Protein AF-A0A354Q7Y5-F1 (afdb_monomer)

Secondary structure (DSSP, 8-state):
-HHHHHHHHTT----------TT----HHHHHHHHHHHHHH--S-EEEEHHHHHHHTT-GGGTTTEEEE-------HHHHHHHHHHHHT-

Radius of gyration: 17.37 Å; Cα contacts (8 Å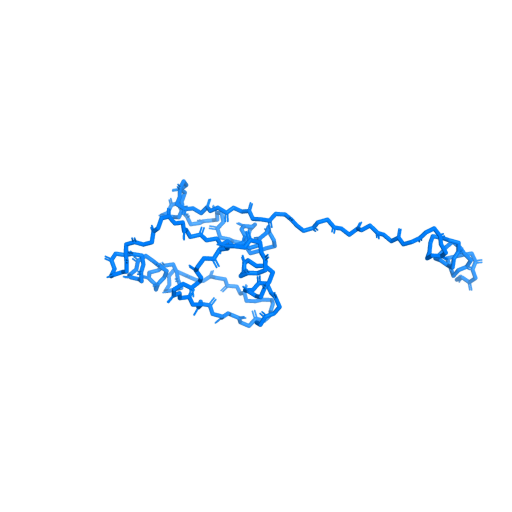, |Δi|>4): 50; chains: 1; bounding box: 42×23×43 Å

Sequence (90 aa):
AGFGLLLEQQGGNVIRKLEFQDHHDYVFKDVQKILHEQEKLQPDYIVTTEKDAVKLRKFPELREKLWILEIGVHPEDSWNNYFTEFLNNL

Solvent-accessible surface area (backbone atoms only — not comparable to full-atom values): 5955 Å² total; per-residue (Å²): 115,70,71,64,51,54,43,44,74,74,72,43,82,83,88,74,84,89,86,74,64,86,89,64,78,87,49,71,71,55,53,52,52,53,51,52,50,41,72,72,66,63,62,98,70,46,78,46,46,47,79,55,47,70,65,49,67,82,42,72,88,51,60,94,55,64,42,70,47,78,82,87,83,82,78,57,73,69,52,57,54,51,51,52,55,53,64,76,73,109

Foldseek 3Di:
DVVVVVCVVVVHDCPDDDDDDPVDQDDVVVVVVVVVVCVVVVDPADEDEPVVCVRCVVPCSCPPRYDYDYDDDDDDPVVVVVVVVVVVVD

pLDDT: mean 92.32, std 5.26, range [62.28, 97.81]

Mean predicted aligned error: 5.2 Å

Structure (mmCIF, N/CA/C/O backbone):
data_AF-A0A354Q7Y5-F1
#
_entry.id   AF-A0A354Q7Y5-F1
#
loop_
_atom_site.group_PDB
_atom_site.id
_atom_site.type_symbol
_atom_site.label_atom_id
_atom_site.label_alt_id
_atom_site.label_comp_id
_atom_site.label_asym_id
_atom_site.label_entity_id
_atom_site.label_seq_id
_atom_site.pdbx_PDB_ins_code
_atom_site.Cartn_x
_atom_site.Cartn_y
_atom_site.Cartn_z
_atom_site.occupancy
_atom_site.B_iso_or_equiv
_atom_site.auth_seq_id
_atom_site.auth_comp_id
_atom_site.auth_asym_id
_atom_site.auth_atom_id
_atom_site.pdbx_PDB_model_num
ATOM 1 N N . ALA A 1 1 ? -4.979 7.160 -5.688 1.00 62.28 1 ALA A N 1
ATOM 2 C CA . ALA A 1 1 ? -5.693 6.975 -6.979 1.00 62.28 1 ALA A CA 1
ATOM 3 C C . ALA A 1 1 ? -5.243 5.742 -7.792 1.00 62.28 1 ALA A C 1
ATOM 5 O O . ALA A 1 1 ? -5.996 4.777 -7.810 1.00 62.28 1 ALA A O 1
ATOM 6 N N . GLY A 1 2 ? -4.060 5.715 -8.433 1.00 83.44 2 GLY A N 1
ATOM 7 C CA . GLY A 1 2 ? -3.701 4.667 -9.419 1.00 83.44 2 GLY A CA 1
ATOM 8 C C . GLY A 1 2 ? -3.676 3.219 -8.900 1.00 83.44 2 GLY A C 1
ATOM 9 O O . GLY A 1 2 ? -4.264 2.338 -9.513 1.00 83.44 2 GLY A O 1
ATOM 10 N N . PHE A 1 3 ? -3.078 2.980 -7.730 1.00 88.38 3 PHE A N 1
ATOM 11 C CA . PHE A 1 3 ? -2.987 1.640 -7.132 1.00 88.38 3 PHE A CA 1
ATOM 12 C C . PHE A 1 3 ? -4.354 0.971 -6.908 1.00 88.38 3 PHE A C 1
ATOM 14 O O . PHE A 1 3 ? -4.546 -0.191 -7.247 1.00 88.38 3 PHE A O 1
ATOM 21 N N . GLY A 1 4 ? -5.330 1.721 -6.387 1.00 89.88 4 GLY A N 1
ATOM 22 C CA . GLY A 1 4 ? -6.671 1.190 -6.140 1.00 89.88 4 GLY A CA 1
ATOM 23 C C . GLY A 1 4 ? -7.414 0.810 -7.423 1.00 89.88 4 GLY A C 1
ATOM 24 O O . GLY A 1 4 ? -8.164 -0.157 -7.412 1.00 89.88 4 GLY A O 1
ATOM 25 N N . LEU A 1 5 ? -7.180 1.532 -8.525 1.00 90.56 5 LEU A N 1
ATOM 26 C CA . LEU A 1 5 ? -7.772 1.202 -9.825 1.00 90.56 5 LEU A CA 1
ATOM 27 C C . LEU A 1 5 ? -7.203 -0.104 -10.387 1.00 90.56 5 LEU A C 1
ATOM 29 O O . LEU A 1 5 ? -7.956 -0.900 -10.934 1.00 90.56 5 LEU A O 1
ATOM 33 N N . LEU A 1 6 ? -5.899 -0.349 -10.216 1.00 90.38 6 LEU A N 1
ATOM 34 C CA . LEU A 1 6 ? -5.280 -1.609 -10.637 1.00 90.38 6 LEU A CA 1
ATOM 35 C C . LEU A 1 6 ? -5.907 -2.807 -9.913 1.00 90.38 6 LEU A C 1
ATOM 37 O O . LEU A 1 6 ? -6.214 -3.807 -10.551 1.00 90.38 6 LEU A O 1
ATOM 41 N N . LEU A 1 7 ? -6.158 -2.693 -8.604 1.00 92.12 7 LEU A N 1
ATOM 42 C CA . LEU A 1 7 ? -6.830 -3.749 -7.837 1.00 92.12 7 LEU A CA 1
ATOM 43 C C . LEU A 1 7 ? -8.247 -4.024 -8.357 1.00 92.12 7 LEU A C 1
ATOM 45 O O . LEU A 1 7 ? -8.615 -5.182 -8.539 1.00 92.12 7 LEU A O 1
ATOM 49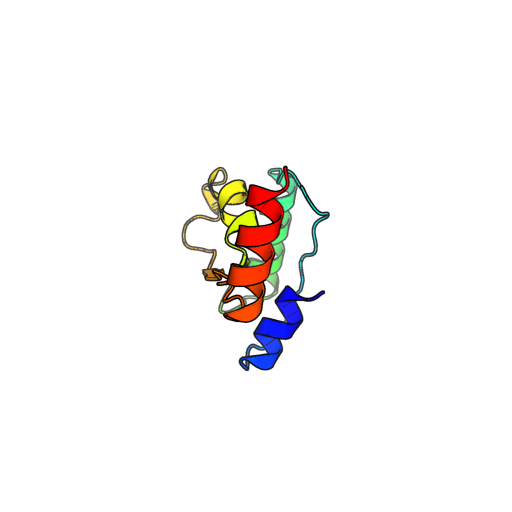 N N . GLU A 1 8 ? -9.018 -2.972 -8.640 1.00 93.56 8 GLU A N 1
ATOM 50 C CA . GLU A 1 8 ? -10.367 -3.093 -9.209 1.00 93.56 8 GLU A CA 1
ATOM 51 C C . GLU A 1 8 ? -10.339 -3.744 -10.604 1.00 93.56 8 GLU A C 1
ATOM 53 O O . GLU A 1 8 ? -11.139 -4.633 -10.893 1.00 93.56 8 GLU A O 1
ATOM 58 N N . GLN A 1 9 ? -9.374 -3.376 -11.453 1.00 92.69 9 GLN A N 1
ATOM 59 C CA . GLN A 1 9 ? -9.199 -3.956 -12.792 1.00 92.69 9 GLN A CA 1
ATOM 60 C C . GLN A 1 9 ? -8.835 -5.446 -12.771 1.00 92.69 9 GLN A C 1
ATOM 62 O O . GLN A 1 9 ? -9.183 -6.165 -13.705 1.00 92.69 9 GLN A O 1
ATOM 67 N N . GLN A 1 10 ? -8.169 -5.919 -11.716 1.00 90.06 10 GLN A N 1
ATOM 68 C CA . GLN A 1 10 ? -7.865 -7.340 -11.512 1.00 90.06 10 GLN A CA 1
ATOM 69 C C . GLN A 1 10 ? -9.017 -8.109 -10.832 1.00 90.06 10 GLN A C 1
ATOM 71 O O . GLN A 1 10 ? -8.847 -9.264 -10.449 1.00 90.06 10 GLN A O 1
ATOM 76 N N . GLY A 1 11 ? -10.195 -7.488 -10.676 1.00 93.12 11 GLY A N 1
ATOM 77 C CA . GLY A 1 11 ? -11.389 -8.108 -10.092 1.00 93.12 11 GLY A CA 1
ATOM 78 C C . GLY A 1 11 ? -11.509 -7.965 -8.571 1.00 93.12 11 GLY A C 1
ATOM 79 O O . GLY A 1 11 ? -12.404 -8.560 -7.972 1.00 93.12 11 GLY A O 1
ATOM 80 N N . GLY A 1 12 ? -10.636 -7.182 -7.932 1.00 92.62 12 GLY A N 1
ATOM 81 C CA . GLY A 1 12 ? -10.726 -6.882 -6.507 1.00 92.62 12 GLY A CA 1
ATOM 82 C C . GLY A 1 12 ? -11.876 -5.923 -6.185 1.00 92.62 12 GLY A C 1
ATOM 83 O O . GLY A 1 12 ? -12.100 -4.937 -6.882 1.00 92.62 12 GLY A O 1
ATOM 84 N N . ASN A 1 13 ? -12.584 -6.168 -5.082 1.00 95.69 13 ASN A N 1
ATOM 85 C CA . ASN A 1 13 ? -13.596 -5.247 -4.565 1.00 95.69 13 ASN A CA 1
ATOM 86 C C . ASN A 1 13 ? -12.985 -4.320 -3.501 1.00 95.69 13 ASN A C 1
ATOM 88 O O . ASN A 1 13 ? -12.828 -4.708 -2.342 1.00 95.69 13 ASN A O 1
ATOM 92 N N . VAL A 1 14 ? -12.629 -3.089 -3.875 1.00 94.69 14 VAL A N 1
ATOM 93 C CA . VAL A 1 14 ? -12.008 -2.138 -2.940 1.00 94.69 14 VAL A CA 1
ATOM 94 C C . VAL A 1 14 ? -13.070 -1.452 -2.078 1.00 94.69 14 VAL A C 1
ATOM 96 O O . VAL A 1 14 ? -13.609 -0.405 -2.431 1.00 94.69 14 VAL A O 1
ATOM 99 N N . ILE A 1 15 ? -13.329 -2.012 -0.894 1.00 96.12 15 ILE A N 1
ATOM 100 C CA . ILE A 1 15 ? -14.346 -1.493 0.040 1.00 96.12 15 ILE A CA 1
ATOM 101 C C . ILE A 1 15 ? -13.901 -0.239 0.815 1.00 96.12 15 ILE A C 1
ATOM 103 O O . ILE A 1 15 ? -14.734 0.507 1.333 1.00 96.12 15 ILE A O 1
ATOM 107 N N . ARG A 1 16 ? -12.586 0.010 0.917 1.00 95.81 16 ARG A N 1
ATOM 108 C CA . ARG A 1 16 ? -12.014 1.160 1.633 1.00 95.81 16 ARG A CA 1
ATOM 109 C C . ARG A 1 16 ? -10.629 1.522 1.107 1.00 95.81 16 ARG A C 1
ATOM 111 O O . ARG A 1 16 ? -9.796 0.650 0.892 1.00 95.81 16 ARG A O 1
ATOM 118 N N . LYS A 1 17 ? -10.368 2.826 0.964 1.00 94.88 17 LYS A N 1
ATOM 119 C CA . LYS A 1 17 ? -9.054 3.386 0.607 1.00 94.88 17 LYS A CA 1
ATOM 120 C C . LYS A 1 17 ? -8.540 4.251 1.760 1.00 94.88 17 LYS A C 1
ATOM 122 O O . LYS A 1 17 ? -9.229 5.173 2.198 1.00 94.88 17 LYS A O 1
ATOM 127 N N . LEU A 1 18 ? -7.342 3.942 2.254 1.00 94.44 18 LEU A N 1
ATOM 128 C CA . LEU A 1 18 ? -6.590 4.779 3.190 1.00 94.44 18 LEU A CA 1
ATOM 129 C C . LEU A 1 18 ? -5.449 5.433 2.413 1.00 94.44 18 LEU A C 1
ATOM 131 O O . LEU A 1 18 ? -4.446 4.790 2.128 1.00 94.44 18 LEU A O 1
ATOM 135 N N . GLU A 1 19 ? -5.638 6.689 2.011 1.00 91.56 19 GLU A N 1
ATOM 136 C CA . GLU A 1 19 ? -4.636 7.432 1.245 1.00 91.56 19 GLU A CA 1
ATOM 137 C C . GLU A 1 19 ? -3.724 8.234 2.182 1.00 91.56 19 GLU A C 1
ATOM 139 O O . GLU A 1 19 ? -4.192 8.957 3.065 1.00 91.56 19 GLU A O 1
ATOM 144 N N . PHE A 1 20 ? -2.417 8.091 1.969 1.00 91.19 20 PHE A N 1
ATOM 145 C CA . PHE A 1 20 ? -1.356 8.814 2.663 1.00 91.19 20 PHE A CA 1
ATOM 146 C C . PHE A 1 20 ? -0.585 9.663 1.649 1.00 91.19 20 PHE A C 1
ATOM 148 O O . PHE A 1 20 ? -0.582 9.362 0.453 1.00 91.19 20 PHE A O 1
ATOM 155 N N . GLN A 1 21 ? 0.037 10.748 2.111 1.00 89.88 21 GLN A N 1
ATOM 156 C CA . GLN A 1 21 ? 0.838 11.606 1.237 1.00 89.88 21 GLN A CA 1
ATOM 157 C C . GLN A 1 21 ? 2.068 10.858 0.714 1.00 89.88 21 GLN A C 1
ATOM 159 O O . GLN A 1 21 ? 2.524 9.882 1.312 1.00 89.88 21 GLN A O 1
ATOM 164 N N . ASP A 1 22 ? 2.630 11.308 -0.408 1.00 84.50 22 ASP A N 1
ATOM 165 C CA . ASP A 1 22 ? 3.886 10.714 -0.850 1.00 84.50 22 ASP A CA 1
ATOM 166 C C . ASP A 1 22 ? 4.995 10.986 0.172 1.00 84.50 22 ASP A C 1
ATOM 168 O O . ASP A 1 22 ? 4.951 11.958 0.927 1.00 84.50 22 ASP A O 1
ATOM 172 N N . HIS A 1 23 ? 5.960 10.075 0.243 1.00 86.19 23 HIS A N 1
ATOM 173 C CA . HIS A 1 23 ? 7.000 10.068 1.271 1.00 86.19 23 HIS A CA 1
ATOM 174 C C . HIS A 1 23 ? 6.501 10.014 2.727 1.00 86.19 23 HIS A C 1
ATOM 176 O O . HIS A 1 23 ? 7.330 10.133 3.624 1.00 86.19 23 HIS A O 1
ATOM 182 N N . HIS A 1 24 ? 5.218 9.720 2.984 1.00 92.25 24 HIS A N 1
ATOM 183 C CA . HIS A 1 24 ? 4.666 9.622 4.343 1.00 92.25 24 HIS A CA 1
ATOM 184 C C . HIS A 1 24 ? 5.523 8.738 5.255 1.00 92.25 24 HIS A C 1
ATOM 186 O O . HIS A 1 24 ? 5.881 7.614 4.880 1.00 92.25 24 HIS A O 1
ATOM 192 N N . ASP A 1 25 ? 5.867 9.251 6.435 1.00 93.56 25 ASP A N 1
ATOM 193 C CA . ASP A 1 25 ? 6.500 8.466 7.489 1.00 93.56 25 ASP A CA 1
ATOM 194 C C . ASP A 1 25 ? 5.418 7.992 8.451 1.00 93.56 25 ASP A C 1
ATOM 196 O O . ASP A 1 25 ? 4.867 8.765 9.234 1.00 93.56 25 ASP A O 1
ATOM 200 N N . TYR A 1 26 ? 5.083 6.709 8.345 1.00 95.56 26 TYR A N 1
ATOM 201 C CA . TYR A 1 26 ? 4.036 6.112 9.155 1.00 95.56 26 TYR A CA 1
ATOM 202 C C . TYR A 1 26 ? 4.375 6.233 10.638 1.00 95.56 26 TYR A C 1
ATOM 204 O O . TYR A 1 26 ? 5.475 5.869 11.077 1.00 95.56 26 TYR A O 1
ATOM 212 N N . VAL A 1 27 ? 3.392 6.692 11.407 1.00 96.19 27 VAL A N 1
ATOM 213 C CA . VAL A 1 27 ? 3.428 6.753 12.869 1.00 96.19 27 VAL A CA 1
ATOM 214 C C . VAL A 1 27 ? 2.419 5.778 13.468 1.00 96.19 27 VAL A C 1
ATOM 216 O O . VAL A 1 27 ? 1.514 5.286 12.795 1.00 96.19 27 VAL A O 1
ATOM 219 N N . PHE A 1 28 ? 2.520 5.530 14.775 1.00 96.38 28 PHE A N 1
ATOM 220 C CA . PHE A 1 28 ? 1.620 4.605 15.470 1.00 96.38 28 PHE A CA 1
ATOM 221 C C . PHE A 1 28 ? 0.131 4.960 15.300 1.00 96.38 28 PHE A C 1
ATOM 223 O O . PHE A 1 28 ? -0.715 4.079 15.174 1.00 96.38 28 PHE A O 1
ATOM 230 N N . LYS A 1 29 ? -0.204 6.255 15.214 1.00 96.69 29 LYS A N 1
ATOM 231 C CA . LYS A 1 29 ? -1.578 6.716 14.960 1.00 96.69 29 LYS A CA 1
ATOM 232 C C . LYS A 1 29 ? -2.131 6.229 13.613 1.00 96.69 29 LYS A C 1
ATOM 234 O O . LYS A 1 29 ? -3.323 5.942 13.520 1.00 96.69 29 LYS A O 1
ATOM 239 N N . ASP A 1 30 ? -1.286 6.105 12.592 1.00 96.94 30 ASP A N 1
ATOM 240 C CA . ASP A 1 30 ? -1.696 5.587 11.284 1.00 96.94 30 ASP A CA 1
ATOM 241 C C . ASP A 1 30 ? -1.998 4.092 11.362 1.00 96.94 30 ASP A C 1
ATOM 243 O O . ASP A 1 30 ? -3.002 3.632 10.826 1.00 96.94 30 ASP A O 1
ATOM 247 N N . VAL A 1 31 ? -1.176 3.344 12.103 1.00 96.69 31 VAL A N 1
ATOM 248 C CA . VAL A 1 31 ? -1.385 1.912 12.353 1.00 96.69 31 VAL A CA 1
ATOM 249 C C . VAL A 1 31 ? -2.694 1.671 13.091 1.00 96.69 31 VAL A C 1
ATOM 251 O O . VAL A 1 31 ? -3.489 0.833 12.676 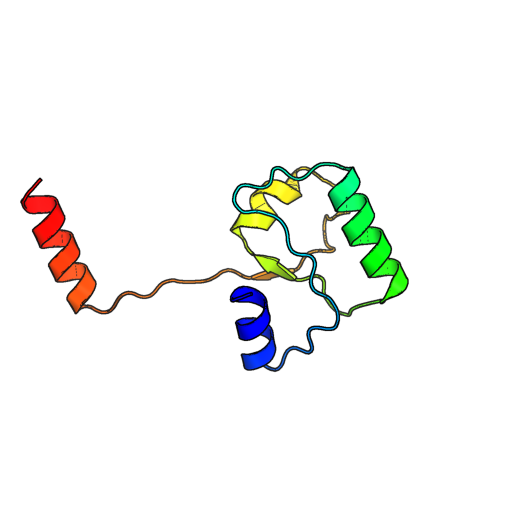1.00 96.69 31 VAL A O 1
ATOM 254 N N . GLN A 1 32 ? -2.963 2.455 14.135 1.00 97.38 32 GLN A N 1
ATOM 255 C CA . GLN A 1 32 ? -4.232 2.394 14.861 1.00 97.38 32 GLN A CA 1
ATOM 256 C C . GLN A 1 32 ? -5.424 2.669 13.939 1.00 97.38 32 GLN A C 1
ATOM 258 O O . GLN A 1 32 ? -6.437 1.981 14.022 1.00 97.38 32 GLN A O 1
ATOM 263 N N . LYS A 1 33 ? -5.293 3.621 13.007 1.00 97.19 33 LYS A N 1
ATOM 264 C CA . LYS A 1 33 ? -6.325 3.889 11.998 1.00 97.19 33 LYS A CA 1
ATOM 265 C C . LYS A 1 33 ? -6.538 2.691 11.065 1.00 97.19 33 LYS A C 1
ATOM 267 O O . LYS A 1 33 ? -7.683 2.354 10.789 1.00 97.19 33 LYS A O 1
ATOM 272 N N . ILE A 1 34 ? -5.467 2.043 10.601 1.00 96.88 34 ILE A N 1
ATOM 273 C CA . ILE A 1 34 ? -5.553 0.845 9.747 1.00 96.88 34 ILE A CA 1
ATOM 274 C C . ILE A 1 34 ? -6.273 -0.292 10.486 1.00 96.88 34 ILE A C 1
ATOM 276 O O . ILE A 1 34 ? -7.217 -0.869 9.949 1.00 96.88 34 ILE A O 1
ATOM 280 N N . LEU A 1 35 ? -5.867 -0.578 11.725 1.00 96.88 35 LEU A N 1
ATOM 281 C CA . LEU A 1 35 ? -6.448 -1.646 12.544 1.00 96.88 35 LEU A CA 1
ATOM 282 C C . LEU A 1 35 ? -7.913 -1.373 12.897 1.00 96.88 35 LEU A C 1
ATOM 284 O O . LEU A 1 35 ? -8.742 -2.271 12.802 1.00 96.88 35 LEU A O 1
ATOM 288 N N . HIS A 1 36 ? -8.254 -0.128 13.229 1.00 97.44 36 HIS A N 1
ATOM 289 C CA . HIS A 1 36 ? -9.635 0.256 13.509 1.00 97.44 36 HIS A CA 1
ATOM 290 C C . HIS A 1 36 ? -10.552 0.030 12.299 1.00 97.44 36 HIS A C 1
ATOM 292 O O . HIS A 1 36 ? -11.661 -0.487 12.429 1.00 97.44 36 HIS A O 1
ATOM 298 N N . GLU A 1 37 ? -10.091 0.394 11.101 1.00 97.44 37 GLU A N 1
ATOM 299 C CA . GLU A 1 37 ? -10.865 0.183 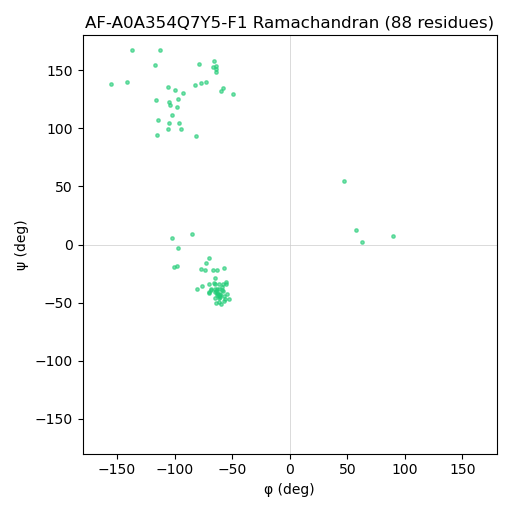9.875 1.00 97.44 37 GLU A CA 1
ATOM 300 C C . GLU A 1 37 ? -10.950 -1.307 9.513 1.00 97.44 37 GLU A C 1
ATOM 302 O O . GLU A 1 37 ? -12.000 -1.748 9.043 1.00 97.44 37 GLU A O 1
ATOM 307 N N . GLN A 1 38 ? -9.902 -2.092 9.794 1.00 96.19 38 GLN A N 1
ATOM 308 C CA . GLN A 1 38 ? -9.936 -3.552 9.671 1.00 96.19 38 GLN A CA 1
ATOM 309 C C . GLN A 1 38 ? -11.015 -4.162 10.574 1.00 96.19 38 GLN A C 1
ATOM 311 O O . GLN A 1 38 ? -11.827 -4.946 10.096 1.00 96.19 38 GLN A O 1
ATOM 316 N N . GLU A 1 39 ? -11.043 -3.810 11.860 1.00 96.56 39 GLU A N 1
ATOM 317 C CA . GLU A 1 39 ? -12.023 -4.346 12.815 1.00 96.56 39 GLU A CA 1
ATOM 318 C C . GLU A 1 39 ? -13.458 -3.957 12.448 1.00 96.56 39 GLU A C 1
ATOM 320 O O . GLU A 1 39 ? -14.381 -4.766 12.566 1.00 96.56 39 GLU A O 1
ATOM 325 N N . LYS A 1 40 ? -13.643 -2.725 11.964 1.00 97.81 40 LYS A N 1
ATOM 326 C CA . LYS A 1 40 ? -14.949 -2.189 11.580 1.00 97.81 40 LYS A CA 1
ATOM 327 C C . LYS A 1 40 ? -15.516 -2.833 10.314 1.00 97.81 40 LYS A C 1
ATOM 329 O O . LYS A 1 40 ? -16.723 -3.047 10.243 1.00 97.81 40 LYS A O 1
ATOM 334 N N . LEU A 1 41 ? -14.679 -3.053 9.300 1.00 97.12 41 LEU A N 1
ATOM 335 C CA . LEU A 1 41 ? -15.123 -3.499 7.973 1.00 97.12 41 LEU A CA 1
ATOM 336 C C . LEU A 1 41 ? -14.936 -5.000 7.743 1.00 97.12 41 LEU A C 1
ATOM 338 O O . LEU A 1 41 ? -15.574 -5.535 6.844 1.00 97.12 41 LEU A O 1
ATOM 342 N N . GLN A 1 42 ? -14.075 -5.649 8.532 1.00 96.44 42 GLN A N 1
ATOM 343 C CA . GLN A 1 42 ? -13.702 -7.061 8.409 1.00 96.44 42 GLN A CA 1
ATOM 344 C C . GLN A 1 42 ? -13.367 -7.464 6.960 1.00 96.44 42 GLN A C 1
ATOM 346 O O . GLN A 1 42 ? -13.984 -8.381 6.422 1.00 96.44 42 GLN A O 1
ATOM 351 N N . PRO A 1 43 ? -12.423 -6.765 6.293 1.00 96.56 43 PRO A N 1
ATOM 352 C CA . PRO A 1 43 ? -12.036 -7.114 4.932 1.00 96.56 43 PRO A CA 1
ATOM 353 C C . PRO A 1 43 ? -11.330 -8.472 4.896 1.00 96.56 43 PRO A C 1
ATOM 355 O O . PRO A 1 43 ? -10.616 -8.824 5.837 1.00 96.56 43 PRO A O 1
ATOM 358 N N . ASP A 1 44 ? -11.421 -9.165 3.761 1.00 96.31 44 ASP A N 1
ATOM 359 C CA . ASP A 1 44 ? -10.622 -10.370 3.508 1.00 96.31 44 ASP A CA 1
ATOM 360 C C . ASP A 1 44 ? -9.116 -10.057 3.521 1.00 96.31 44 ASP A C 1
ATOM 362 O O . ASP A 1 44 ? -8.307 -10.824 4.044 1.00 96.31 44 ASP A O 1
ATOM 366 N N . TYR A 1 45 ? -8.740 -8.893 2.974 1.00 95.06 45 TYR A N 1
ATOM 367 C CA . TYR A 1 45 ? -7.349 -8.494 2.779 1.00 95.06 45 TYR A CA 1
ATOM 368 C C . TYR A 1 45 ? -7.124 -7.007 3.063 1.00 95.06 45 TYR A C 1
ATOM 370 O O . TYR A 1 45 ? -7.901 -6.148 2.644 1.00 95.06 45 TYR A O 1
ATOM 378 N N . ILE A 1 46 ? -5.998 -6.691 3.710 1.00 96.38 46 ILE A N 1
ATOM 379 C CA . ILE A 1 46 ? -5.426 -5.340 3.723 1.00 96.38 46 ILE A CA 1
ATOM 380 C C . ILE 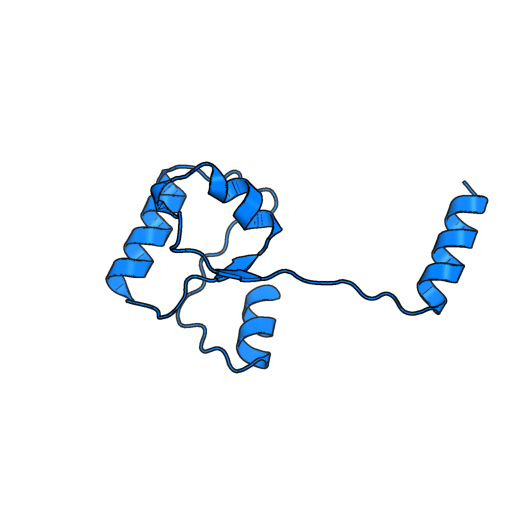A 1 46 ? -4.264 -5.342 2.741 1.00 96.38 46 ILE A C 1
ATOM 382 O O . ILE A 1 46 ? -3.247 -5.980 3.001 1.00 96.38 46 ILE A O 1
ATOM 386 N N . VAL A 1 47 ? -4.407 -4.637 1.623 1.00 95.31 47 VAL A N 1
ATOM 387 C CA . VAL A 1 47 ? -3.398 -4.622 0.558 1.00 95.31 47 VAL A CA 1
ATOM 388 C C . VAL A 1 47 ? -2.644 -3.295 0.564 1.00 95.31 47 VAL A C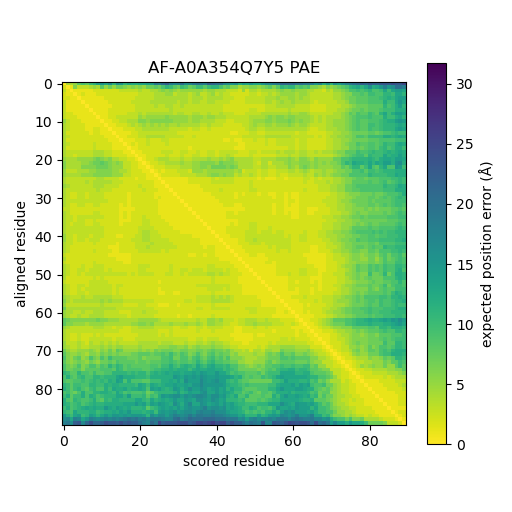 1
ATOM 390 O O . VAL A 1 47 ? -3.252 -2.228 0.663 1.00 95.31 47 VAL A O 1
ATOM 393 N N . THR A 1 48 ? -1.321 -3.354 0.442 1.00 94.88 48 THR A N 1
ATOM 394 C CA . THR A 1 48 ? -0.447 -2.181 0.322 1.00 94.88 48 THR A CA 1
ATOM 395 C C . THR A 1 48 ? 0.622 -2.401 -0.748 1.00 94.88 48 THR A C 1
ATOM 397 O O . THR A 1 48 ? 0.816 -3.518 -1.230 1.00 94.88 48 THR A O 1
ATOM 400 N N . THR A 1 49 ? 1.312 -1.334 -1.141 1.00 93.06 49 THR A N 1
ATOM 401 C CA . THR A 1 49 ? 2.453 -1.423 -2.062 1.00 93.06 49 THR A CA 1
ATOM 402 C C . THR A 1 49 ? 3.707 -1.892 -1.324 1.00 93.06 49 THR A C 1
ATOM 404 O O . THR A 1 49 ? 3.847 -1.656 -0.120 1.00 93.06 49 THR A O 1
ATOM 407 N N . GLU A 1 50 ? 4.663 -2.490 -2.035 1.00 93.31 50 GLU A N 1
ATOM 408 C CA . GLU A 1 50 ? 5.977 -2.823 -1.460 1.00 93.31 50 GLU A CA 1
ATOM 409 C C . GLU A 1 50 ? 6.666 -1.599 -0.825 1.00 93.31 50 GLU A C 1
ATOM 411 O O . GLU A 1 50 ? 7.159 -1.672 0.304 1.00 93.31 50 GLU A O 1
ATOM 416 N N . LYS A 1 51 ? 6.611 -0.438 -1.498 1.00 91.44 51 LYS A N 1
ATOM 417 C CA . LYS A 1 51 ? 7.175 0.833 -1.007 1.00 91.44 51 LYS A CA 1
ATOM 418 C C . LYS A 1 51 ? 6.683 1.172 0.403 1.00 91.44 51 LYS A C 1
ATOM 420 O O . LYS A 1 51 ? 7.474 1.549 1.271 1.00 91.44 51 LY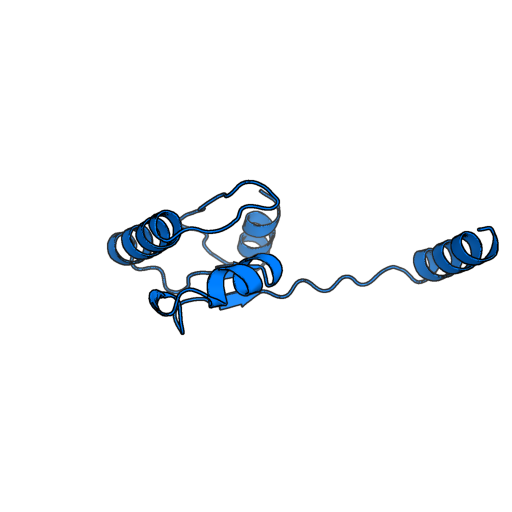S A O 1
ATOM 425 N N . ASP A 1 52 ? 5.379 1.060 0.630 1.00 93.88 52 ASP A N 1
ATOM 426 C CA . ASP A 1 52 ? 4.771 1.355 1.927 1.00 93.88 52 ASP A CA 1
ATOM 427 C C . ASP A 1 52 ? 5.014 0.233 2.941 1.00 93.88 52 ASP A C 1
ATOM 429 O O . ASP A 1 52 ? 5.272 0.511 4.115 1.00 93.88 52 ASP A O 1
ATOM 433 N N . ALA A 1 53 ? 5.017 -1.027 2.499 1.00 94.44 53 ALA A N 1
ATOM 434 C CA . ALA A 1 53 ? 5.309 -2.174 3.354 1.00 94.44 53 ALA A CA 1
ATOM 435 C C . ALA A 1 53 ? 6.694 -2.074 4.017 1.00 94.44 53 ALA A C 1
ATOM 437 O O . ALA A 1 53 ? 6.825 -2.342 5.215 1.00 94.44 53 ALA A O 1
ATOM 438 N N . VAL A 1 54 ? 7.715 -1.601 3.288 1.00 93.62 54 VAL A N 1
ATOM 439 C CA . VAL A 1 54 ? 9.067 -1.369 3.837 1.00 93.62 54 VAL A CA 1
ATOM 440 C C . VAL A 1 54 ? 9.051 -0.388 5.013 1.00 93.62 54 VAL A C 1
ATOM 442 O O . VAL A 1 54 ? 9.824 -0.550 5.960 1.00 93.62 54 VAL A O 1
ATOM 445 N N . LYS A 1 55 ? 8.165 0.612 4.992 1.00 94.75 55 LYS A N 1
ATOM 446 C CA . LYS A 1 55 ? 8.014 1.574 6.093 1.00 94.75 55 LYS A CA 1
ATOM 447 C C . LYS A 1 55 ? 7.172 1.011 7.232 1.00 94.75 55 LYS A C 1
ATOM 449 O O . LYS A 1 55 ? 7.481 1.257 8.396 1.00 94.75 55 LYS A O 1
ATOM 454 N N . LEU A 1 56 ? 6.128 0.250 6.903 1.00 95.56 56 LEU A N 1
ATOM 455 C CA . LEU A 1 56 ? 5.195 -0.333 7.867 1.00 95.56 56 LEU A CA 1
ATOM 456 C C . LEU A 1 56 ? 5.788 -1.510 8.652 1.00 95.56 56 LEU A C 1
ATOM 458 O O . LEU A 1 56 ? 5.344 -1.767 9.766 1.00 95.56 56 LEU A O 1
ATOM 462 N N . ARG A 1 57 ? 6.831 -2.180 8.140 1.00 94.12 57 ARG A N 1
ATOM 463 C CA . ARG A 1 57 ? 7.476 -3.333 8.807 1.00 94.12 57 ARG A CA 1
ATOM 464 C C . ARG A 1 57 ? 7.997 -3.050 10.221 1.00 94.12 57 ARG A C 1
ATOM 466 O O . ARG A 1 57 ? 8.233 -3.987 10.975 1.00 94.12 57 ARG A O 1
ATOM 473 N N . LYS A 1 58 ? 8.206 -1.774 10.575 1.00 94.94 58 LYS A N 1
ATOM 474 C CA . LYS A 1 58 ? 8.614 -1.355 11.927 1.00 94.94 58 LYS A CA 1
ATOM 475 C C . LYS A 1 58 ? 7.498 -1.523 12.971 1.00 94.94 58 LYS A C 1
ATOM 477 O O . LYS A 1 58 ? 7.783 -1.430 14.159 1.00 94.94 58 LYS A O 1
ATOM 482 N N . PHE A 1 59 ? 6.260 -1.775 12.536 1.00 96.75 59 PHE A N 1
ATOM 483 C CA . PHE A 1 59 ? 5.085 -1.943 13.387 1.00 96.75 59 PHE A CA 1
ATOM 484 C C . PHE A 1 59 ? 4.683 -3.4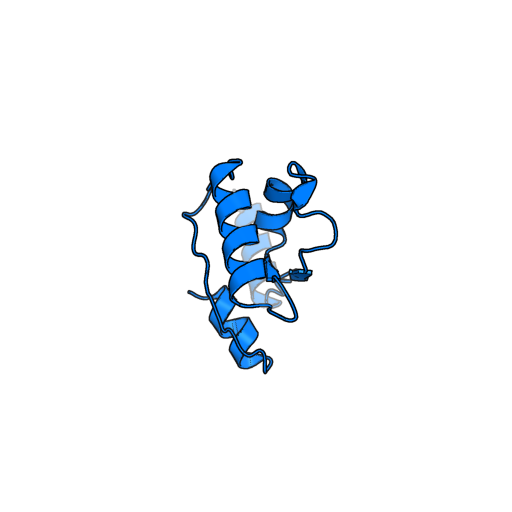21 13.491 1.00 96.75 59 PHE A C 1
ATOM 486 O O . PHE A 1 59 ? 4.114 -3.972 12.541 1.00 96.75 59 PHE A O 1
ATOM 493 N N . PRO A 1 60 ? 4.966 -4.091 14.621 1.00 95.31 60 PRO A N 1
ATOM 494 C CA . PRO A 1 60 ? 4.646 -5.506 14.796 1.00 95.31 60 PRO A CA 1
ATOM 495 C C . PRO A 1 60 ? 3.138 -5.795 14.758 1.00 95.31 60 PRO A C 1
ATOM 497 O O . PRO A 1 60 ? 2.749 -6.914 14.440 1.00 95.31 60 PRO A O 1
ATOM 500 N N . GLU A 1 61 ? 2.283 -4.806 15.023 1.00 95.88 61 GLU A N 1
ATOM 501 C CA . GLU A 1 61 ? 0.822 -4.945 15.031 1.00 95.88 61 GLU A CA 1
ATOM 502 C C . GLU A 1 61 ? 0.236 -5.246 13.645 1.00 95.88 61 GLU A C 1
ATOM 504 O O . GLU A 1 61 ? -0.873 -5.771 13.544 1.00 95.88 61 GLU A O 1
ATOM 509 N N . LEU A 1 62 ? 0.973 -4.911 12.581 1.00 95.75 62 LEU A N 1
ATOM 510 C CA . LEU A 1 62 ? 0.593 -5.168 11.189 1.00 95.75 62 LEU A CA 1
ATOM 511 C C . LEU A 1 62 ? 1.223 -6.443 10.624 1.00 95.75 62 LEU A C 1
ATOM 513 O O . LEU A 1 62 ? 0.945 -6.814 9.479 1.00 95.75 62 LEU A O 1
ATOM 517 N N . ARG A 1 63 ? 2.065 -7.123 11.407 1.00 90.12 63 ARG A N 1
ATOM 518 C CA . ARG A 1 63 ? 2.687 -8.378 10.995 1.00 90.12 63 ARG A CA 1
ATOM 519 C C . ARG A 1 63 ? 1.599 -9.395 10.654 1.00 90.12 63 ARG A C 1
ATOM 521 O O . ARG A 1 63 ? 0.620 -9.512 11.380 1.00 90.12 63 ARG A O 1
ATOM 528 N N . GLU A 1 64 ? 1.766 -10.085 9.527 1.00 89.69 64 GLU A N 1
ATOM 529 C CA . GLU A 1 64 ? 0.825 -11.099 9.008 1.00 89.69 64 GLU A CA 1
ATOM 530 C C . GLU A 1 64 ? -0.581 -10.578 8.642 1.00 89.69 64 GLU A C 1
ATOM 532 O O . GLU A 1 64 ? -1.414 -11.346 8.173 1.00 89.69 64 GLU A O 1
ATOM 537 N N . LYS A 1 65 ? -0.846 -9.270 8.776 1.00 93.62 65 LYS A N 1
ATOM 538 C CA . LYS A 1 65 ? -2.124 -8.648 8.384 1.00 93.62 65 LYS A CA 1
ATOM 539 C C . LYS A 1 65 ? -2.089 -7.995 7.005 1.00 93.62 65 LYS A C 1
ATOM 541 O O . LYS A 1 65 ? -3.142 -7.711 6.440 1.00 93.62 65 LYS A O 1
ATOM 546 N N . LEU A 1 66 ? -0.892 -7.711 6.492 1.00 95.75 66 LEU A N 1
ATOM 547 C CA . LEU A 1 66 ? -0.690 -6.998 5.236 1.00 95.75 66 LEU A CA 1
ATOM 548 C C . LEU A 1 66 ? -0.383 -7.956 4.090 1.00 95.75 66 LEU A C 1
ATOM 550 O O . LEU A 1 66 ? 0.513 -8.792 4.180 1.00 95.75 66 LEU A O 1
ATOM 554 N N . TRP A 1 67 ? -1.076 -7.734 2.982 1.00 95.06 67 TRP A N 1
ATOM 555 C CA . TRP A 1 67 ? -0.763 -8.282 1.676 1.00 95.06 67 TRP A CA 1
ATOM 556 C C . TRP A 1 67 ? 0.012 -7.235 0.894 1.00 95.06 67 TRP A C 1
ATOM 558 O O . TRP A 1 67 ? -0.416 -6.086 0.764 1.00 95.06 67 TRP A O 1
ATOM 568 N N . ILE A 1 68 ? 1.183 -7.624 0.412 1.00 93.75 68 ILE A N 1
ATOM 569 C CA . ILE A 1 68 ? 2.104 -6.721 -0.265 1.00 93.75 68 ILE A CA 1
ATOM 570 C C . ILE A 1 68 ? 2.011 -7.014 -1.753 1.00 93.75 68 ILE A C 1
ATOM 572 O O . ILE A 1 68 ? 2.278 -8.139 -2.172 1.00 93.75 68 ILE A O 1
ATOM 576 N N . LEU A 1 69 ? 1.621 -6.010 -2.537 1.00 90.38 69 LEU A N 1
ATOM 577 C CA . LEU A 1 69 ? 1.652 -6.100 -3.990 1.00 90.38 69 LEU A CA 1
ATOM 578 C C . LEU A 1 69 ? 2.921 -5.428 -4.514 1.00 90.38 69 LEU A C 1
ATOM 580 O O . LEU A 1 69 ? 3.131 -4.223 -4.328 1.00 90.38 69 LEU A O 1
ATOM 584 N N . GLU A 1 70 ? 3.751 -6.227 -5.172 1.00 88.81 70 GLU A N 1
ATOM 585 C CA . GLU A 1 70 ? 4.890 -5.759 -5.950 1.00 88.81 70 GLU A CA 1
ATOM 586 C C . GLU A 1 70 ? 4.409 -5.326 -7.339 1.00 88.81 70 GLU A C 1
ATOM 588 O O . GLU A 1 70 ? 3.567 -5.982 -7.957 1.00 88.81 70 GLU A O 1
ATOM 593 N N . ILE A 1 71 ? 4.918 -4.192 -7.818 1.00 83.06 71 ILE A N 1
ATOM 594 C CA . ILE A 1 71 ? 4.599 -3.668 -9.146 1.00 83.06 71 ILE A CA 1
ATOM 595 C C . ILE A 1 71 ? 5.884 -3.698 -9.965 1.00 83.06 71 ILE A C 1
ATOM 597 O O . ILE A 1 71 ? 6.781 -2.885 -9.753 1.00 83.06 71 ILE A O 1
ATOM 601 N N . GLY A 1 72 ? 5.952 -4.638 -10.906 1.00 82.00 72 GLY A N 1
ATOM 602 C CA . GLY A 1 72 ? 7.046 -4.734 -11.865 1.00 82.00 72 GLY A CA 1
ATOM 603 C C . GLY A 1 72 ? 6.918 -3.690 -12.971 1.00 82.00 72 GLY A C 1
ATOM 604 O O . GLY A 1 72 ? 5.828 -3.445 -13.492 1.00 82.00 72 GLY A O 1
ATOM 605 N N . VAL A 1 73 ? 8.045 -3.089 -13.352 1.00 82.75 73 VAL A N 1
ATOM 606 C CA . VAL A 1 73 ? 8.141 -2.232 -14.538 1.00 82.75 73 VAL A CA 1
ATOM 607 C C . VAL A 1 73 ? 8.869 -3.012 -15.622 1.00 82.75 73 VAL A C 1
ATOM 609 O O . VAL A 1 73 ? 10.005 -3.438 -15.426 1.00 82.75 73 VAL A O 1
ATOM 612 N N . HIS A 1 74 ? 8.217 -3.176 -16.770 1.00 85.44 74 HIS A N 1
ATOM 613 C CA . HIS A 1 74 ? 8.799 -3.782 -17.963 1.00 85.44 74 HIS A CA 1
ATOM 614 C C . HIS A 1 74 ? 8.866 -2.716 -19.059 1.00 85.44 74 HIS A C 1
ATOM 616 O O . HIS A 1 74 ? 7.856 -2.472 -19.722 1.00 85.44 74 HIS A O 1
ATOM 622 N N . PRO A 1 75 ? 10.008 -2.021 -19.210 1.00 85.75 75 PRO A N 1
ATOM 623 C CA . PRO A 1 75 ? 10.187 -1.062 -20.288 1.00 85.75 75 PRO A CA 1
ATOM 624 C C . PRO A 1 75 ? 10.152 -1.777 -21.639 1.00 85.75 75 PRO A C 1
ATOM 626 O O . PRO A 1 75 ? 10.600 -2.917 -21.756 1.00 85.75 75 PRO A O 1
ATOM 629 N N . GLU A 1 76 ? 9.669 -1.088 -22.666 1.00 90.50 76 GLU A N 1
ATOM 630 C CA . GLU A 1 76 ? 9.841 -1.546 -24.043 1.00 90.50 76 GLU A CA 1
ATOM 631 C C . GLU A 1 76 ? 11.328 -1.551 -24.428 1.00 90.50 76 GLU A C 1
ATOM 633 O O . GLU A 1 76 ? 12.114 -0.742 -23.928 1.00 90.50 76 GLU A O 1
ATOM 638 N N . ASP A 1 77 ? 11.715 -2.407 -25.377 1.00 89.00 77 ASP A N 1
ATOM 639 C CA . ASP A 1 77 ? 13.103 -2.489 -25.857 1.00 89.00 77 ASP A CA 1
ATOM 640 C C . ASP A 1 77 ? 13.635 -1.133 -26.358 1.00 89.00 77 ASP A C 1
ATOM 642 O O . ASP A 1 77 ? 14.808 -0.800 -26.184 1.00 89.00 77 ASP A O 1
ATOM 646 N N . SER A 1 78 ? 12.748 -0.308 -26.925 1.00 91.19 78 SER A N 1
ATOM 647 C CA . SER A 1 78 ? 13.036 1.060 -27.369 1.00 91.19 78 SER A CA 1
ATOM 648 C C . SER A 1 78 ? 13.536 1.963 -26.231 1.00 91.19 78 SER A C 1
ATOM 650 O O . SER A 1 78 ? 14.439 2.777 -26.441 1.00 91.19 78 SER A O 1
ATOM 652 N N . TRP A 1 79 ? 13.007 1.790 -25.016 1.00 90.88 79 TRP A N 1
ATOM 653 C CA . TRP A 1 79 ? 13.405 2.551 -23.834 1.00 90.88 79 TRP A CA 1
ATOM 654 C C . TRP A 1 79 ? 14.828 2.200 -23.391 1.00 90.88 79 TRP A C 1
ATOM 656 O O . TRP A 1 79 ? 15.591 3.098 -23.040 1.00 90.88 79 TRP A O 1
ATOM 666 N N . ASN A 1 80 ? 15.220 0.924 -23.470 1.00 87.25 80 ASN A N 1
ATOM 667 C CA . ASN A 1 80 ? 16.571 0.481 -23.103 1.00 87.25 80 ASN A CA 1
ATOM 668 C C . ASN A 1 80 ? 17.640 1.094 -24.017 1.00 87.25 80 ASN A C 1
ATOM 670 O O . ASN A 1 80 ? 18.700 1.516 -23.543 1.00 87.25 80 ASN A O 1
ATOM 674 N N . ASN A 1 81 ? 17.340 1.183 -25.316 1.00 89.50 81 ASN A N 1
ATOM 675 C CA . ASN A 1 81 ? 18.220 1.824 -26.292 1.00 89.50 81 ASN A CA 1
ATOM 676 C C . ASN A 1 81 ? 18.376 3.318 -25.986 1.00 89.50 81 ASN A C 1
ATOM 678 O O . ASN A 1 81 ? 19.500 3.794 -25.834 1.00 89.50 81 ASN A O 1
ATOM 682 N N . TYR A 1 82 ? 17.257 4.028 -25.795 1.00 92.62 82 TYR A N 1
ATOM 683 C CA . TYR A 1 82 ? 17.273 5.441 -25.407 1.00 92.62 82 TYR A CA 1
ATOM 684 C C . TYR A 1 82 ? 18.063 5.674 -24.113 1.00 92.62 82 TYR A C 1
ATOM 686 O O . TYR A 1 82 ? 18.895 6.575 -24.044 1.00 92.62 82 TYR A O 1
ATOM 694 N N . PHE A 1 83 ? 17.822 4.860 -23.082 1.00 90.38 83 PHE A N 1
ATOM 695 C CA . PHE A 1 83 ? 18.471 5.020 -21.785 1.00 90.38 83 PHE A CA 1
ATOM 696 C C . PHE A 1 83 ? 19.984 4.793 -21.877 1.00 90.38 83 PHE A C 1
ATOM 698 O O . PHE A 1 83 ? 20.758 5.534 -21.275 1.00 90.38 83 PHE A O 1
ATOM 705 N N . THR A 1 84 ? 20.413 3.824 -22.689 1.00 90.44 84 THR A N 1
ATOM 706 C CA . THR A 1 84 ? 21.835 3.568 -22.953 1.00 90.44 84 THR A CA 1
ATOM 707 C C . THR A 1 84 ? 22.494 4.745 -23.676 1.00 90.44 84 THR A C 1
ATOM 709 O O . THR A 1 84 ? 23.566 5.192 -23.270 1.00 90.44 84 THR A O 1
ATOM 712 N N . GLU A 1 85 ? 21.854 5.293 -24.711 1.00 93.50 85 GLU A N 1
ATOM 713 C CA . GLU A 1 85 ? 22.347 6.489 -25.406 1.00 93.50 85 GLU A CA 1
ATOM 714 C C . GLU A 1 85 ? 22.401 7.711 -24.484 1.00 93.50 85 GLU A C 1
ATOM 716 O O . GLU A 1 85 ? 23.388 8.444 -24.492 1.00 93.50 85 GLU A O 1
ATOM 721 N N . PHE A 1 86 ? 21.374 7.917 -23.657 1.00 94.56 86 PHE A N 1
ATOM 722 C CA . PHE A 1 86 ? 21.339 8.989 -22.666 1.00 94.56 86 PHE A CA 1
ATOM 723 C C . PHE A 1 86 ? 22.524 8.905 -21.695 1.00 94.56 86 PHE A C 1
ATOM 725 O O . P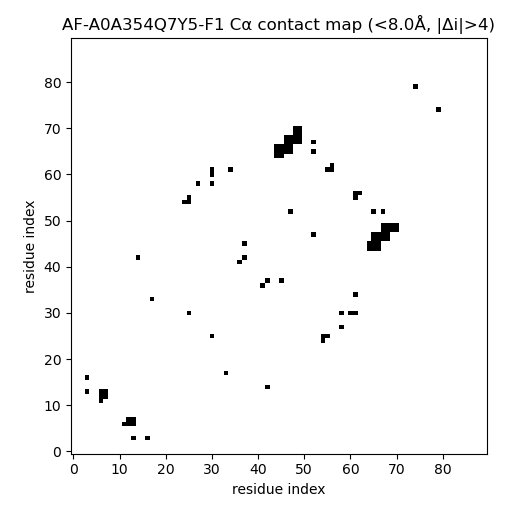HE A 1 86 ? 23.211 9.903 -21.492 1.00 94.56 86 PHE A O 1
ATOM 732 N N . LEU A 1 87 ? 22.798 7.719 -21.137 1.00 93.69 87 LEU A N 1
ATOM 733 C CA . LEU A 1 87 ? 23.911 7.516 -20.206 1.00 93.69 87 LEU A CA 1
ATOM 734 C C . LEU A 1 87 ? 25.285 7.719 -20.856 1.00 93.69 87 LEU A C 1
ATOM 736 O O . LEU A 1 87 ? 26.190 8.217 -20.196 1.00 93.69 87 LEU A O 1
ATOM 740 N N . ASN A 1 88 ? 25.442 7.363 -22.133 1.00 93.75 88 ASN A N 1
ATOM 741 C CA . ASN A 1 88 ? 26.697 7.559 -22.869 1.00 93.75 88 ASN A CA 1
ATOM 742 C C . ASN A 1 88 ? 26.972 9.029 -23.236 1.00 93.75 88 ASN A C 1
ATOM 744 O O . ASN A 1 88 ? 28.096 9.357 -23.611 1.00 93.75 88 ASN A O 1
ATOM 748 N N . ASN A 1 89 ? 25.956 9.893 -23.164 1.00 87.12 89 ASN A N 1
ATOM 749 C CA . ASN A 1 89 ? 26.042 11.320 -23.487 1.00 87.12 89 ASN A CA 1
ATOM 750 C C . ASN A 1 89 ? 26.107 12.227 -22.237 1.00 87.12 89 ASN A C 1
ATOM 752 O O . ASN A 1 89 ? 26.044 13.451 -22.379 1.00 87.12 89 ASN A O 1
ATOM 756 N N . LEU A 1 90 ? 26.198 11.640 -21.037 1.00 75.56 90 LEU A N 1
ATOM 757 C CA . LEU A 1 90 ? 26.496 12.321 -19.767 1.00 75.56 90 LEU A CA 1
ATOM 758 C C . LEU A 1 90 ? 28.009 12.469 -19.567 1.00 75.56 90 LEU A C 1
ATOM 760 O O . LEU A 1 90 ? 28.412 13.534 -19.047 1.00 75.56 90 LEU A O 1
#